Protein AF-A0A535NXP2-F1 (afdb_monomer_lite)

Sequence (128 aa):
MDIVGRRNWYFLLSLAIILPGIISMLFFGFRLGIDFAGGDQFNIAFKQPTSAAAVQKEMDTFNVEATVQQAGPNNVLITTKPLGTTQETAIRDDLNKKFGGTVASRASGSITNSRSVPSSHSYMMSSC

Radius of gyration: 23.96 Å; chains: 1; bounding box: 53×38×86 Å

Secondary structure (DSSP, 8-state):
--SSTTHHHHHHHHHHHHHHHHHHHHHH-----HHHH--EEEEEE-SS---HHHHHHHHHHTT--EEEEE-SSSEEEEEESPPPHHHHHHHHHHHHHHH--EEEEEEE--------------------

Foldseek 3Di:
DCPPVCVVVVVVVVCVVVVVVVVCCVVVDDPDPCLRQFFKKWKKFFPDQDDQVVLVVVVVVVVWPWDWDDPDRRIIIITTHHDDPVVVVVSVVVCCVPGVIDGPDMPHSDPDDPPDDDPDPDDDDDDD

pLDDT: mean 73.12, std 13.77, range [42.06, 95.94]

Structure (mmCIF, N/CA/C/O backbone):
data_AF-A0A535NXP2-F1
#
_entry.id   AF-A0A535NXP2-F1
#
loop_
_atom_site.group_PDB
_atom_site.id
_atom_site.type_symbol
_atom_site.label_atom_id
_atom_site.label_alt_id
_atom_site.label_comp_id
_atom_site.label_asym_id
_atom_site.label_entity_id
_atom_site.label_seq_id
_atom_site.pdbx_PDB_ins_code
_atom_site.Cartn_x
_atom_site.Cartn_y
_atom_site.Cartn_z
_atom_site.occupancy
_atom_site.B_iso_or_equiv
_atom_site.auth_seq_id
_atom_site.auth_comp_id
_atom_site.auth_asym_id
_atom_site.auth_atom_id
_atom_site.pdbx_PDB_model_num
ATOM 1 N N . MET A 1 1 ? 35.621 -18.206 -30.788 1.00 44.09 1 MET A N 1
ATOM 2 C CA . MET A 1 1 ? 34.307 -18.095 -30.117 1.00 44.09 1 MET A CA 1
ATOM 3 C C . MET A 1 1 ? 33.831 -16.658 -30.251 1.00 44.09 1 MET A C 1
ATOM 5 O O . MET A 1 1 ? 34.183 -15.823 -29.429 1.00 44.09 1 MET A O 1
ATOM 9 N N . ASP A 1 2 ? 33.087 -16.353 -31.315 1.00 61.94 2 ASP A N 1
ATOM 10 C CA . ASP A 1 2 ? 32.605 -14.996 -31.594 1.00 61.94 2 ASP A CA 1
ATOM 11 C C . ASP A 1 2 ? 31.367 -14.663 -30.762 1.00 61.94 2 ASP A C 1
ATOM 13 O O . ASP A 1 2 ? 30.223 -14.895 -31.156 1.00 61.94 2 ASP A O 1
ATOM 17 N N . ILE A 1 3 ? 31.607 -14.112 -29.576 1.00 62.78 3 ILE A N 1
ATOM 18 C CA . ILE A 1 3 ? 30.560 -13.553 -28.711 1.00 62.78 3 ILE A CA 1
ATOM 19 C C . ILE A 1 3 ? 30.052 -12.209 -29.262 1.00 62.78 3 ILE A C 1
ATOM 21 O O . ILE A 1 3 ? 28.888 -11.851 -29.087 1.00 62.78 3 ILE A O 1
ATOM 25 N N . VAL A 1 4 ? 30.903 -11.499 -30.009 1.00 66.06 4 VAL A N 1
ATOM 26 C CA . VAL A 1 4 ? 30.619 -10.160 -30.544 1.00 66.06 4 VAL A CA 1
ATOM 27 C C . VAL A 1 4 ? 29.651 -10.211 -31.735 1.00 66.06 4 VAL A C 1
ATOM 29 O O . VAL A 1 4 ? 28.790 -9.340 -31.856 1.00 66.06 4 VAL A O 1
ATOM 32 N N . GLY A 1 5 ? 29.715 -11.258 -32.568 1.00 71.12 5 GLY A N 1
ATOM 33 C CA . GLY A 1 5 ? 28.857 -11.414 -33.754 1.00 71.12 5 GLY A CA 1
ATOM 34 C C . GLY A 1 5 ? 27.389 -11.740 -33.448 1.00 71.12 5 GLY A C 1
ATOM 35 O O . GLY A 1 5 ? 26.512 -11.459 -34.261 1.00 71.12 5 GLY A O 1
ATOM 36 N N . ARG A 1 6 ? 27.091 -12.282 -32.258 1.00 73.19 6 ARG A N 1
ATOM 37 C CA . ARG A 1 6 ? 25.722 -12.630 -31.819 1.00 73.19 6 ARG A CA 1
ATOM 38 C C . ARG A 1 6 ? 25.143 -11.685 -30.769 1.00 73.19 6 ARG A C 1
ATOM 40 O O . ARG A 1 6 ? 24.076 -11.958 -30.230 1.00 73.19 6 ARG A O 1
ATOM 47 N N . ARG A 1 7 ? 25.784 -10.537 -30.532 1.00 76.31 7 ARG A N 1
ATOM 48 C CA . ARG A 1 7 ? 25.301 -9.461 -29.648 1.00 76.31 7 ARG A CA 1
ATOM 49 C C . ARG A 1 7 ? 23.801 -9.178 -29.812 1.00 76.31 7 ARG A C 1
ATOM 51 O O . ARG A 1 7 ? 23.079 -9.092 -28.823 1.00 76.31 7 ARG A O 1
ATOM 58 N N . ASN A 1 8 ? 23.330 -9.083 -31.053 1.00 81.06 8 ASN A N 1
ATOM 59 C CA . ASN A 1 8 ? 21.942 -8.726 -31.342 1.00 81.06 8 ASN A CA 1
ATOM 60 C C . ASN A 1 8 ? 20.948 -9.798 -30.876 1.00 81.06 8 ASN A C 1
ATOM 62 O O . ASN A 1 8 ? 19.846 -9.445 -30.482 1.00 81.06 8 ASN A O 1
ATOM 66 N N . TRP A 1 9 ? 21.337 -11.078 -30.843 1.00 85.75 9 TRP A N 1
ATOM 67 C CA . TRP A 1 9 ? 20.493 -12.158 -30.320 1.00 85.75 9 TRP A CA 1
ATOM 68 C C . TRP A 1 9 ? 20.277 -12.043 -28.810 1.00 85.75 9 TRP A C 1
ATOM 70 O O . TRP A 1 9 ? 19.162 -12.238 -28.334 1.00 85.75 9 TRP A O 1
ATOM 80 N N . TYR A 1 10 ? 21.311 -11.657 -28.058 1.00 87.50 10 TYR A N 1
ATOM 81 C CA . TYR A 1 10 ? 21.186 -11.409 -26.619 1.00 87.50 10 TYR A CA 1
ATOM 82 C C . TYR A 1 10 ? 20.324 -10.178 -26.320 1.00 87.50 10 TYR A C 1
ATOM 84 O O . TYR A 1 10 ? 19.542 -10.194 -25.368 1.00 87.50 10 TYR A O 1
ATOM 92 N N . PHE A 1 11 ? 20.403 -9.140 -27.160 1.00 87.12 11 PHE A N 1
ATOM 93 C CA . PHE A 1 11 ? 19.512 -7.982 -27.062 1.00 87.12 11 PHE A CA 1
ATOM 94 C C . PHE A 1 11 ? 18.063 -8.336 -27.403 1.00 87.12 11 PHE A C 1
ATOM 96 O O . PHE A 1 11 ? 17.165 -7.910 -26.686 1.00 87.12 11 PHE A O 1
ATOM 103 N N . LEU A 1 12 ? 17.829 -9.149 -28.437 1.00 91.25 12 LEU A N 1
ATOM 104 C CA . LEU A 1 12 ? 16.487 -9.588 -28.828 1.00 91.25 12 LEU A CA 1
ATOM 105 C C . LEU A 1 12 ? 15.838 -10.448 -27.738 1.00 91.25 12 LEU A C 1
ATOM 107 O O . LEU A 1 12 ? 14.686 -10.216 -27.387 1.00 91.25 12 LEU A O 1
ATOM 111 N N . LEU A 1 13 ? 16.595 -11.379 -27.147 1.00 91.69 13 LEU A N 1
ATOM 112 C CA . LEU A 1 13 ? 16.133 -12.185 -26.015 1.00 91.69 13 LEU A CA 1
ATOM 113 C C . LEU A 1 13 ? 15.821 -11.313 -24.792 1.00 91.69 13 LEU A C 1
ATOM 115 O O . LEU A 1 13 ? 14.769 -11.469 -24.178 1.00 91.69 13 LEU A O 1
ATOM 119 N N . SER A 1 14 ? 16.706 -10.368 -24.465 1.00 91.62 14 SER A N 1
ATOM 120 C CA . SER A 1 14 ? 16.480 -9.421 -23.365 1.00 91.62 14 SER A CA 1
ATOM 121 C C . SER A 1 14 ? 15.211 -8.599 -23.595 1.00 91.62 14 SER A C 1
ATOM 123 O O . SER A 1 14 ? 14.371 -8.486 -22.708 1.00 91.62 14 SER A O 1
ATOM 125 N N . LEU A 1 15 ? 15.028 -8.074 -24.808 1.00 94.25 15 LEU A N 1
ATOM 126 C CA . LEU A 1 15 ? 13.866 -7.272 -25.183 1.00 94.25 15 LEU A CA 1
ATOM 127 C C . LEU A 1 15 ? 12.568 -8.092 -25.135 1.00 94.25 15 LEU A C 1
ATOM 129 O O . LEU A 1 15 ? 11.554 -7.599 -24.647 1.00 94.25 15 LEU A O 1
ATOM 133 N N . ALA A 1 16 ? 12.615 -9.355 -25.566 1.00 94.88 16 ALA A N 1
ATOM 134 C CA . ALA A 1 16 ? 11.484 -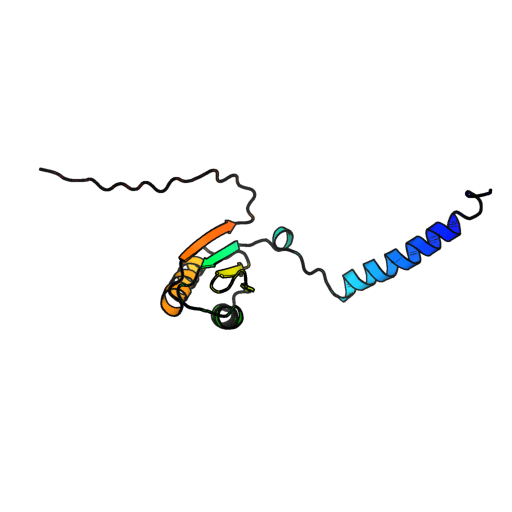10.276 -25.510 1.00 94.88 16 ALA A CA 1
ATOM 135 C C . ALA A 1 16 ? 11.026 -10.591 -24.076 1.00 94.88 16 ALA A C 1
ATOM 137 O O . ALA A 1 16 ? 9.871 -10.953 -23.891 1.00 94.88 16 ALA A O 1
ATOM 138 N N . ILE A 1 17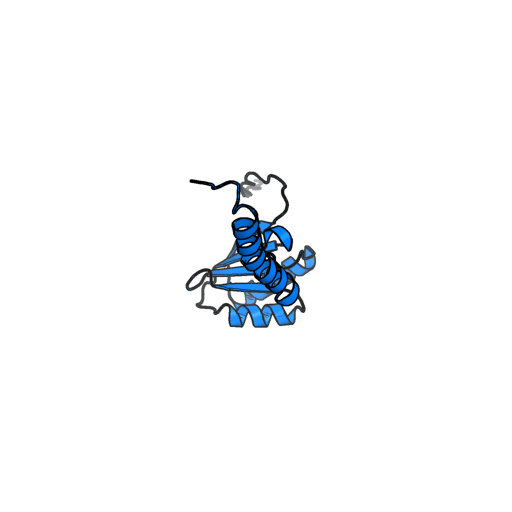 ? 11.891 -10.433 -23.069 1.00 95.12 17 ILE A N 1
ATOM 139 C CA . ILE A 1 17 ? 11.539 -10.594 -21.648 1.00 95.12 17 ILE A CA 1
ATOM 140 C C . ILE A 1 17 ? 11.105 -9.253 -21.036 1.00 95.12 17 ILE A C 1
ATOM 142 O O . ILE A 1 17 ? 10.118 -9.188 -20.305 1.00 95.12 17 ILE A O 1
ATOM 146 N N . ILE A 1 18 ? 11.814 -8.167 -21.354 1.00 95.38 18 ILE A N 1
ATOM 147 C CA . ILE A 1 18 ? 11.557 -6.834 -20.791 1.00 95.38 18 ILE A CA 1
ATOM 148 C C . ILE A 1 18 ? 10.205 -6.282 -21.255 1.00 95.38 18 ILE A C 1
ATOM 150 O O . ILE A 1 18 ? 9.436 -5.781 -20.436 1.00 95.38 18 ILE A O 1
ATOM 154 N N . LEU A 1 19 ? 9.890 -6.381 -22.550 1.00 95.94 19 LE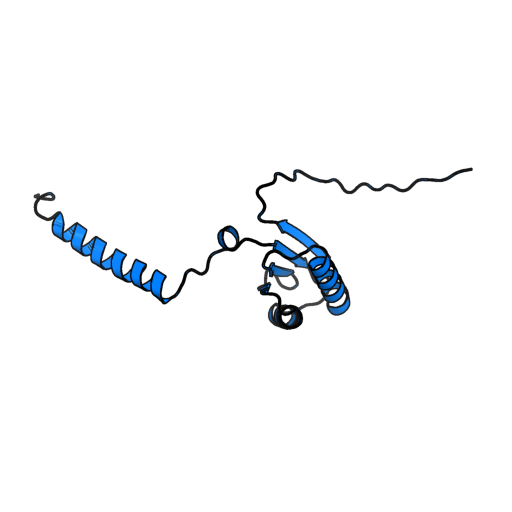U A N 1
ATOM 155 C CA . LEU A 1 19 ? 8.657 -5.824 -23.111 1.00 95.94 19 LEU A CA 1
ATOM 156 C C . LEU A 1 19 ? 7.379 -6.400 -22.490 1.00 95.94 19 LEU A C 1
ATOM 158 O O . LEU A 1 19 ? 6.564 -5.598 -22.039 1.00 95.94 19 LEU A O 1
ATOM 162 N N . PRO A 1 20 ? 7.168 -7.728 -22.408 1.00 94.19 20 PRO A N 1
ATOM 163 C CA . PRO A 1 20 ? 5.979 -8.256 -21.748 1.00 94.19 20 PRO A CA 1
ATOM 164 C C . PRO A 1 20 ? 5.941 -7.901 -20.258 1.00 94.19 20 PRO A C 1
ATOM 166 O O . PRO A 1 20 ? 4.857 -7.656 -19.739 1.00 94.19 20 PRO A O 1
ATOM 169 N N . GLY A 1 21 ? 7.094 -7.788 -19.587 1.00 91.38 21 GLY A N 1
ATOM 170 C CA . GLY A 1 21 ? 7.166 -7.295 -18.209 1.00 91.38 21 GLY A CA 1
ATOM 171 C C . GLY A 1 21 ? 6.640 -5.862 -18.065 1.00 91.38 21 GLY A C 1
ATOM 172 O O . GLY A 1 21 ? 5.773 -5.605 -17.231 1.00 91.38 21 GLY A O 1
ATOM 173 N N . ILE A 1 22 ? 7.096 -4.940 -18.919 1.00 92.81 22 ILE A N 1
ATOM 174 C CA . ILE A 1 22 ? 6.633 -3.541 -18.925 1.00 92.81 22 ILE A CA 1
ATOM 175 C C . ILE A 1 22 ? 5.151 -3.460 -19.300 1.00 92.81 22 ILE A C 1
ATOM 177 O O . ILE A 1 22 ? 4.385 -2.770 -18.630 1.00 92.81 22 ILE A O 1
ATOM 181 N N . ILE A 1 23 ? 4.732 -4.184 -20.341 1.00 93.31 23 ILE A N 1
ATOM 182 C CA . ILE A 1 23 ? 3.334 -4.251 -20.784 1.00 93.31 23 ILE A CA 1
ATOM 183 C C . ILE A 1 23 ? 2.451 -4.732 -19.629 1.00 93.31 23 ILE A C 1
ATOM 185 O O . ILE A 1 23 ? 1.472 -4.071 -19.291 1.00 93.31 23 ILE A O 1
ATOM 189 N N . SER A 1 24 ? 2.828 -5.823 -18.959 1.00 91.50 24 SER A N 1
ATOM 190 C CA . SER A 1 24 ? 2.108 -6.314 -17.784 1.00 91.50 24 SER A CA 1
ATOM 191 C C . SER A 1 24 ? 1.995 -5.238 -16.705 1.00 91.50 24 SER A C 1
ATOM 193 O O . SER A 1 24 ? 0.940 -5.097 -16.099 1.00 91.50 24 SER A O 1
ATOM 195 N N . MET A 1 25 ? 3.043 -4.451 -16.472 1.00 88.31 25 MET A N 1
ATOM 196 C CA . MET A 1 25 ? 3.025 -3.414 -15.443 1.00 88.31 25 MET A CA 1
ATOM 197 C C . MET A 1 25 ? 2.095 -2.242 -15.778 1.00 88.31 25 MET A C 1
ATOM 199 O O . MET A 1 25 ? 1.417 -1.723 -14.893 1.00 88.31 25 MET A O 1
ATOM 203 N N . LEU A 1 26 ? 2.023 -1.860 -17.057 1.00 87.94 26 LEU A N 1
ATOM 204 C CA . LEU A 1 26 ? 1.125 -0.806 -17.533 1.00 87.94 26 LEU A CA 1
ATOM 205 C C . LEU A 1 26 ? -0.348 -1.236 -17.489 1.00 87.94 26 LEU A C 1
ATOM 207 O O . LEU A 1 26 ? -1.196 -0.431 -17.116 1.00 87.94 26 LEU A O 1
ATOM 211 N N . PHE A 1 27 ? -0.658 -2.489 -17.841 1.00 88.44 27 PHE A N 1
ATOM 212 C CA . PHE A 1 27 ? -2.044 -2.972 -17.913 1.00 88.44 27 PHE A CA 1
ATOM 213 C C . PHE A 1 27 ? -2.597 -3.500 -16.583 1.00 88.44 27 PHE A C 1
ATOM 215 O O . PHE A 1 27 ? -3.777 -3.310 -16.306 1.00 88.44 27 PHE A O 1
ATOM 222 N N . PHE A 1 28 ? -1.780 -4.154 -15.752 1.00 82.81 28 PHE A N 1
ATOM 223 C CA . PHE A 1 28 ? -2.233 -4.714 -14.469 1.00 82.81 28 PHE A CA 1
ATOM 224 C C . PHE A 1 28 ? -2.099 -3.728 -13.301 1.00 82.81 28 PHE A C 1
ATOM 226 O O . PHE A 1 28 ? -2.636 -3.977 -12.220 1.00 82.81 28 PHE A O 1
ATOM 233 N N . GLY A 1 29 ? -1.434 -2.593 -13.530 1.00 73.56 29 GLY A N 1
ATOM 234 C CA . GLY A 1 29 ? -1.214 -1.558 -12.533 1.00 73.56 29 GLY A CA 1
ATOM 235 C C . GLY A 1 29 ? -0.154 -1.941 -11.499 1.00 73.56 29 GLY A C 1
ATOM 236 O O . GLY A 1 29 ? 0.084 -3.107 -11.178 1.00 73.56 29 GLY A O 1
ATOM 237 N N . PH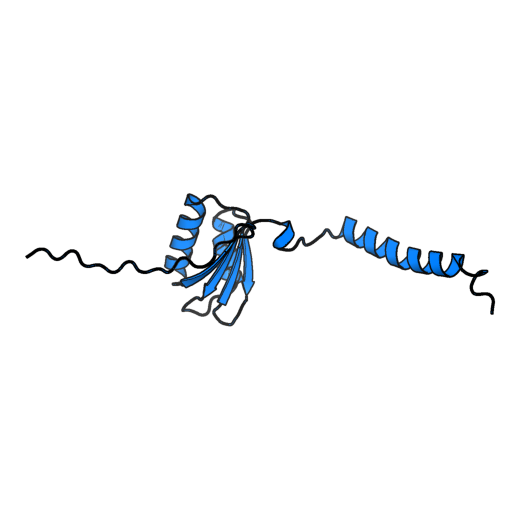E A 1 30 ? 0.494 -0.923 -10.943 1.00 67.31 30 PHE A N 1
ATOM 238 C CA . PHE A 1 30 ? 1.398 -1.097 -9.816 1.00 67.31 30 PHE A CA 1
ATOM 239 C C . PHE A 1 30 ? 0.568 -1.190 -8.536 1.00 67.31 30 PHE A C 1
ATOM 241 O O . PHE A 1 30 ? -0.134 -0.242 -8.182 1.00 67.31 30 PHE A O 1
ATOM 248 N N . ARG A 1 31 ? 0.690 -2.291 -7.787 1.00 68.88 31 ARG A N 1
ATOM 249 C CA . ARG A 1 31 ? 0.297 -2.305 -6.369 1.00 68.88 31 ARG A CA 1
ATOM 250 C C . ARG A 1 31 ? 1.362 -1.554 -5.584 1.00 68.88 31 ARG A C 1
ATOM 252 O O . ARG A 1 31 ? 2.241 -2.164 -4.985 1.00 68.88 31 ARG A O 1
ATOM 259 N N . LEU A 1 32 ? 1.333 -0.228 -5.713 1.00 66.38 32 LEU A N 1
ATOM 260 C CA . LEU A 1 32 ? 2.244 0.680 -5.033 1.00 66.38 32 LEU A CA 1
ATOM 261 C C . LEU A 1 32 ? 2.208 0.349 -3.544 1.00 66.38 32 LEU A C 1
ATOM 263 O O . LEU A 1 32 ? 1.160 0.425 -2.902 1.00 66.38 32 LEU A O 1
ATOM 267 N N . GLY A 1 33 ? 3.353 -0.095 -3.030 1.00 63.94 33 GLY A N 1
ATOM 268 C CA . GLY A 1 33 ? 3.513 -0.346 -1.610 1.00 63.94 33 GLY A CA 1
ATOM 269 C C . GLY A 1 33 ? 3.265 0.927 -0.805 1.00 63.94 33 GLY A C 1
ATOM 270 O O . GLY A 1 33 ? 3.257 2.042 -1.328 1.00 63.94 33 GLY A O 1
ATOM 271 N N . ILE A 1 34 ? 3.101 0.736 0.494 1.00 60.59 34 ILE A N 1
ATOM 272 C CA . ILE A 1 34 ? 2.933 1.772 1.523 1.00 60.59 34 ILE A CA 1
ATOM 273 C C . ILE A 1 34 ? 3.930 2.936 1.367 1.00 60.59 34 ILE A C 1
ATOM 275 O O . ILE A 1 34 ? 3.544 4.092 1.528 1.00 60.59 34 ILE A O 1
ATOM 279 N N . ASP A 1 35 ? 5.164 2.639 0.948 1.00 64.12 35 ASP A N 1
ATOM 280 C CA . ASP A 1 35 ? 6.239 3.620 0.733 1.00 64.12 35 ASP A CA 1
ATOM 281 C C . ASP A 1 35 ? 5.987 4.594 -0.435 1.00 64.12 35 ASP A C 1
ATOM 283 O O . ASP A 1 35 ? 6.577 5.671 -0.477 1.00 64.12 35 ASP A O 1
ATOM 287 N N . PHE A 1 36 ? 5.102 4.246 -1.375 1.00 64.44 36 PHE A N 1
ATOM 288 C CA . PHE A 1 36 ? 4.725 5.093 -2.516 1.00 64.44 36 PHE A CA 1
ATOM 289 C C . PHE A 1 36 ? 3.297 5.631 -2.418 1.00 64.44 36 PHE A C 1
ATOM 291 O O . PHE A 1 36 ? 3.007 6.690 -2.969 1.00 64.44 36 PHE A O 1
ATOM 298 N N . ALA A 1 37 ? 2.401 4.906 -1.742 1.00 68.75 37 ALA A N 1
ATOM 299 C CA . ALA A 1 37 ? 1.023 5.342 -1.544 1.00 68.75 37 ALA A CA 1
ATOM 300 C C . ALA A 1 37 ? 0.936 6.549 -0.595 1.00 68.75 37 ALA A C 1
ATOM 302 O O . ALA A 1 37 ? 0.096 7.422 -0.809 1.00 68.75 37 ALA A O 1
ATOM 303 N N . GLY A 1 38 ? 1.823 6.619 0.408 1.00 65.94 38 GLY A N 1
ATOM 304 C CA . GLY A 1 38 ? 1.774 7.632 1.459 1.00 65.94 38 GLY A CA 1
ATOM 305 C C . GLY A 1 38 ? 0.539 7.460 2.351 1.00 65.94 38 GLY A C 1
ATOM 306 O O . GLY A 1 38 ? -0.569 7.201 1.887 1.00 65.94 38 GLY A O 1
ATOM 307 N N . GLY A 1 39 ? 0.711 7.580 3.663 1.00 73.19 39 GLY A N 1
ATOM 308 C CA . GLY A 1 39 ? -0.393 7.380 4.594 1.00 73.19 39 GLY A CA 1
ATOM 309 C C . GLY A 1 39 ? 0.049 6.857 5.943 1.00 73.19 39 GLY A C 1
ATOM 310 O O . GLY A 1 39 ? 1.234 6.880 6.293 1.00 73.19 39 GLY A O 1
ATOM 311 N N . ASP A 1 40 ? -0.942 6.385 6.684 1.00 78.19 40 ASP A N 1
ATOM 312 C CA . ASP A 1 40 ? -0.792 5.997 8.072 1.00 78.19 40 ASP A CA 1
ATOM 313 C C . ASP A 1 40 ? -1.007 4.503 8.216 1.00 78.19 40 ASP A C 1
ATOM 315 O O . ASP A 1 40 ? -1.992 3.943 7.732 1.00 78.19 40 ASP A O 1
ATOM 319 N N . GLN A 1 41 ? -0.074 3.851 8.901 1.00 79.00 41 GLN A N 1
ATOM 320 C CA . GLN A 1 41 ? -0.189 2.445 9.225 1.00 79.00 41 GLN A CA 1
ATOM 321 C C . GLN A 1 41 ? -0.355 2.266 10.728 1.00 79.00 41 GLN A C 1
ATOM 323 O O . GLN A 1 41 ? 0.472 2.714 11.526 1.00 79.00 41 GLN A O 1
ATOM 328 N N . PHE A 1 42 ? -1.409 1.556 11.108 1.00 80.00 42 PHE A N 1
ATOM 329 C CA . PHE A 1 42 ? -1.737 1.232 12.486 1.00 80.00 42 PHE A CA 1
ATOM 330 C C . PHE A 1 42 ? -1.691 -0.274 12.673 1.00 80.00 42 PHE A C 1
ATOM 332 O O . PHE A 1 42 ? -2.393 -1.015 11.988 1.00 80.00 42 PHE A O 1
ATOM 339 N N . ASN A 1 43 ? -0.897 -0.733 13.633 1.00 82.44 43 ASN A N 1
ATOM 340 C CA . ASN A 1 43 ? -0.996 -2.108 14.100 1.00 82.44 43 ASN A CA 1
ATOM 341 C C . ASN A 1 43 ? -1.942 -2.146 15.303 1.00 82.44 43 ASN A C 1
ATOM 343 O O . ASN A 1 43 ? -1.674 -1.484 16.306 1.00 82.44 43 ASN A O 1
ATOM 347 N N . ILE A 1 44 ? -3.044 -2.884 15.209 1.00 80.12 44 ILE A N 1
ATOM 348 C CA . ILE A 1 44 ? -4.038 -2.997 16.278 1.00 80.12 44 ILE A CA 1
ATOM 349 C C . ILE A 1 44 ? -4.083 -4.443 16.754 1.00 80.12 44 ILE A C 1
ATOM 351 O O . ILE A 1 44 ? -4.371 -5.361 15.986 1.00 80.12 44 ILE A O 1
ATOM 355 N N . ALA A 1 45 ? -3.802 -4.625 18.042 1.00 80.50 45 ALA A N 1
ATOM 356 C CA . ALA A 1 45 ? -4.002 -5.890 18.730 1.00 80.50 45 ALA A CA 1
ATOM 357 C C . ALA A 1 45 ? -5.388 -5.870 19.379 1.00 80.50 45 ALA A C 1
ATOM 359 O O . ALA A 1 45 ? -5.670 -5.021 20.230 1.00 80.50 45 ALA A O 1
ATOM 360 N N . PHE A 1 46 ? -6.261 -6.782 18.967 1.00 78.25 46 PHE A N 1
ATOM 361 C CA . PHE A 1 46 ? -7.600 -6.932 19.523 1.00 78.25 46 PHE A CA 1
ATOM 362 C C . PHE A 1 46 ? -7.600 -7.952 20.664 1.00 78.25 46 PHE A C 1
ATOM 364 O O . PHE A 1 46 ? -6.845 -8.923 20.660 1.00 78.25 46 PHE A O 1
ATOM 371 N N . LYS A 1 47 ? -8.462 -7.743 21.666 1.00 69.69 47 LYS A N 1
ATOM 372 C CA . LYS A 1 47 ? -8.642 -8.714 22.761 1.00 69.69 47 LYS A CA 1
ATOM 373 C C . LYS A 1 47 ? -9.467 -9.931 22.347 1.00 69.69 47 LYS A C 1
ATOM 375 O O . LYS A 1 47 ? -9.355 -10.978 22.976 1.00 69.69 47 LYS A O 1
ATOM 380 N N . GLN A 1 48 ? -10.301 -9.785 21.322 1.00 68.56 48 GLN A N 1
ATOM 381 C CA . GLN A 1 48 ? -11.113 -10.862 20.768 1.00 68.56 48 GLN A CA 1
ATOM 382 C C . GLN A 1 48 ? -10.576 -11.283 19.395 1.00 68.56 48 GLN A C 1
ATOM 384 O O . GLN A 1 48 ? -10.006 -10.441 18.698 1.00 68.56 48 GLN A O 1
ATOM 389 N N . PRO A 1 49 ? -10.762 -12.553 18.990 1.00 65.62 49 PRO A N 1
ATOM 390 C CA . PRO A 1 49 ? -10.412 -13.003 17.651 1.00 65.62 49 PRO A CA 1
ATOM 391 C C . PRO A 1 49 ? -11.301 -12.292 16.628 1.00 65.62 49 PRO A C 1
ATOM 393 O O . PRO A 1 49 ? -12.475 -12.618 16.457 1.00 65.62 49 PRO A O 1
ATOM 396 N N . THR A 1 50 ? -10.742 -11.288 15.964 1.00 68.81 50 THR A N 1
ATOM 397 C CA . THR A 1 50 ? -11.408 -10.509 14.922 1.00 68.81 50 THR A CA 1
ATOM 398 C C . THR A 1 50 ? -10.750 -10.785 13.579 1.00 68.81 50 THR A C 1
ATOM 400 O O . THR A 1 50 ? -9.526 -10.864 13.454 1.00 68.81 50 THR A O 1
ATOM 403 N N . SER A 1 51 ? -11.578 -10.967 12.550 1.00 78.69 51 SER A N 1
ATOM 404 C CA . SER A 1 51 ? -11.083 -11.143 11.190 1.00 78.69 51 SER A CA 1
ATOM 405 C C . SER A 1 51 ? -10.795 -9.786 10.555 1.00 78.69 51 SER A C 1
ATOM 407 O O . SER A 1 51 ? -11.575 -8.840 10.704 1.00 78.69 51 SER A O 1
ATOM 409 N N . ALA A 1 52 ? -9.715 -9.708 9.774 1.00 81.06 52 ALA A N 1
ATOM 410 C CA . ALA A 1 52 ? -9.422 -8.553 8.928 1.00 81.06 52 ALA A CA 1
ATOM 411 C C . ALA A 1 52 ? -10.633 -8.125 8.077 1.00 81.06 52 ALA A C 1
ATOM 413 O O . ALA A 1 52 ? -10.869 -6.936 7.906 1.00 81.06 52 ALA A O 1
ATOM 414 N N . ALA A 1 53 ? -11.453 -9.073 7.611 1.00 82.75 53 ALA A N 1
ATOM 415 C CA . ALA A 1 53 ? -12.652 -8.785 6.822 1.00 82.75 53 ALA A CA 1
ATOM 416 C C . ALA A 1 53 ? -13.736 -8.020 7.604 1.00 82.75 53 ALA A C 1
ATOM 418 O O . ALA A 1 53 ? -14.385 -7.136 7.048 1.00 82.75 53 ALA A O 1
ATOM 419 N N . ALA A 1 54 ? -13.938 -8.334 8.889 1.00 81.62 54 ALA A N 1
ATOM 420 C CA . ALA A 1 54 ? -14.900 -7.616 9.725 1.00 81.62 54 ALA A CA 1
ATOM 421 C C . ALA A 1 54 ? -14.444 -6.173 9.985 1.00 81.62 54 ALA A C 1
ATOM 423 O O . ALA A 1 54 ? -15.248 -5.247 9.917 1.00 81.62 54 ALA A O 1
ATOM 424 N N . VAL A 1 55 ? -13.143 -5.990 10.223 1.00 81.31 55 VAL A N 1
ATOM 425 C CA . VAL A 1 55 ? -12.533 -4.669 10.425 1.00 81.31 55 VAL A CA 1
ATOM 426 C C . VAL A 1 55 ? -12.548 -3.856 9.127 1.00 81.31 55 VAL A C 1
ATOM 428 O O . VAL A 1 55 ? -12.881 -2.677 9.162 1.00 81.31 55 VAL A O 1
ATOM 431 N N . GLN A 1 56 ? -12.270 -4.481 7.978 1.00 82.94 56 GLN A N 1
ATOM 432 C CA . GLN A 1 56 ? -12.363 -3.839 6.662 1.00 82.94 56 GLN A CA 1
ATOM 433 C C . GLN A 1 56 ? -13.772 -3.301 6.407 1.00 82.94 56 GLN A C 1
ATOM 435 O O . GLN A 1 56 ? -13.926 -2.135 6.072 1.00 82.94 56 GLN A O 1
ATOM 440 N N . LYS A 1 57 ? -14.801 -4.119 6.652 1.00 83.50 57 LYS A N 1
ATOM 441 C CA . LYS A 1 57 ? -16.201 -3.721 6.459 1.00 83.50 57 LYS A CA 1
ATOM 442 C C . LYS A 1 57 ? -16.601 -2.522 7.326 1.00 83.50 57 LYS A C 1
ATOM 444 O O . LYS A 1 57 ? -17.404 -1.691 6.908 1.00 83.50 57 LYS A O 1
ATOM 449 N N . GLU A 1 58 ? -16.053 -2.436 8.535 1.00 81.00 58 GLU A N 1
ATOM 450 C CA . GLU A 1 58 ? -16.268 -1.279 9.400 1.00 81.00 58 GLU A CA 1
ATOM 451 C C . GLU A 1 58 ? -15.576 -0.034 8.836 1.00 81.00 58 GLU A C 1
ATOM 453 O O . GLU A 1 58 ? -16.210 1.009 8.709 1.00 81.00 58 GLU A O 1
ATOM 458 N N . MET A 1 59 ? -14.312 -0.151 8.412 1.00 79.19 59 MET A N 1
ATOM 459 C CA . MET A 1 59 ? -13.579 0.955 7.783 1.00 79.19 59 MET A CA 1
ATOM 460 C C . MET A 1 59 ? -14.259 1.459 6.501 1.00 79.19 59 MET A C 1
ATOM 462 O O . MET A 1 59 ? -14.309 2.669 6.279 1.00 79.19 59 MET A O 1
ATOM 466 N N . ASP A 1 60 ? -14.852 0.565 5.705 1.00 81.81 60 ASP A N 1
ATOM 467 C CA . ASP A 1 60 ? -15.591 0.924 4.488 1.00 81.81 60 ASP A CA 1
ATOM 468 C C . ASP A 1 60 ? -16.808 1.824 4.796 1.00 81.81 60 ASP A C 1
ATOM 470 O O . ASP A 1 60 ? -17.197 2.653 3.972 1.00 81.81 60 ASP A O 1
ATOM 474 N N . THR A 1 61 ? -17.380 1.733 6.005 1.00 81.00 61 THR A N 1
ATOM 475 C CA . THR A 1 61 ? -18.509 2.580 6.446 1.00 81.00 61 THR A CA 1
ATOM 476 C C . THR A 1 61 ? -18.093 4.043 6.630 1.00 81.00 61 THR A C 1
ATOM 478 O O . THR A 1 61 ? -18.909 4.948 6.464 1.00 81.00 61 THR A O 1
ATOM 481 N N . PHE A 1 62 ? -16.812 4.298 6.907 1.00 75.44 62 PHE A N 1
ATOM 482 C CA . PHE A 1 62 ? -16.266 5.650 7.035 1.00 75.44 62 PHE A CA 1
ATOM 483 C C . PHE A 1 62 ? -15.938 6.296 5.678 1.00 75.44 62 PHE A C 1
ATOM 485 O O . PHE A 1 62 ? -15.490 7.441 5.649 1.00 75.44 62 PHE A O 1
ATOM 492 N N . ASN A 1 63 ? -16.171 5.598 4.554 1.00 74.31 63 ASN A N 1
ATOM 493 C CA . ASN A 1 63 ? -15.805 6.033 3.199 1.00 74.31 63 ASN A CA 1
ATOM 494 C C . ASN A 1 63 ? -14.315 6.416 3.081 1.00 74.31 63 ASN A C 1
ATOM 496 O O . ASN A 1 63 ? -13.929 7.299 2.310 1.00 74.31 63 ASN A O 1
ATOM 500 N N . VAL A 1 64 ? -13.479 5.758 3.886 1.00 74.12 64 VAL A N 1
ATOM 501 C CA . VAL A 1 64 ? -12.028 5.910 3.884 1.00 74.12 64 VAL A CA 1
ATOM 502 C C . VAL A 1 64 ? -11.434 4.727 3.139 1.00 74.12 64 VAL A C 1
ATOM 504 O O . VAL A 1 64 ? -11.756 3.577 3.425 1.00 74.12 64 VAL A O 1
ATOM 507 N N . GLU A 1 65 ? -10.514 4.996 2.215 1.00 74.00 65 GLU A N 1
ATOM 508 C CA . GLU A 1 65 ? -9.695 3.941 1.625 1.00 74.00 65 GLU A CA 1
ATOM 509 C C . GLU A 1 65 ? -8.719 3.398 2.678 1.00 74.00 65 GLU A C 1
ATOM 511 O O . GLU A 1 65 ? -7.634 3.947 2.907 1.00 74.00 65 GLU A O 1
ATOM 516 N N . ALA A 1 66 ? -9.145 2.324 3.340 1.00 78.81 66 ALA A N 1
ATOM 517 C CA . ALA A 1 66 ? -8.356 1.540 4.271 1.00 78.81 66 ALA A CA 1
ATOM 518 C C . ALA A 1 66 ? -8.065 0.164 3.665 1.00 78.81 66 ALA A C 1
ATOM 520 O O . ALA A 1 66 ? -8.923 -0.444 3.035 1.00 78.81 66 ALA A O 1
ATOM 521 N N . THR A 1 67 ? -6.855 -0.342 3.858 1.00 82.38 67 THR A N 1
ATOM 522 C CA . THR A 1 67 ? -6.472 -1.718 3.550 1.00 82.38 67 THR A CA 1
ATOM 523 C C . THR A 1 67 ? -6.159 -2.422 4.855 1.00 82.38 67 THR A C 1
ATOM 525 O O . THR A 1 67 ? -5.221 -2.049 5.561 1.00 82.38 67 THR A O 1
ATOM 528 N N . VAL A 1 68 ? -6.943 -3.446 5.168 1.00 85.25 68 VAL A N 1
ATOM 529 C CA . VAL A 1 68 ? -6.799 -4.236 6.385 1.00 85.25 68 VAL A CA 1
ATOM 530 C C . VAL A 1 68 ? -6.127 -5.572 6.064 1.00 85.25 68 VAL A C 1
ATOM 532 O O . VAL A 1 68 ? -6.609 -6.347 5.241 1.00 85.25 68 VAL A O 1
ATOM 535 N N . GLN A 1 69 ? -5.007 -5.860 6.725 1.00 84.44 69 GLN A N 1
ATOM 536 C CA . GLN A 1 69 ? -4.226 -7.087 6.560 1.00 84.44 69 GLN A CA 1
ATOM 537 C C . GLN A 1 69 ? -4.112 -7.825 7.894 1.00 84.44 69 GLN A C 1
ATOM 539 O O . GLN A 1 69 ? -3.849 -7.223 8.934 1.00 84.44 69 GLN A O 1
ATOM 544 N N . GLN A 1 70 ? -4.286 -9.145 7.885 1.00 84.62 70 GLN A N 1
ATOM 545 C CA . GLN A 1 70 ? -4.114 -9.952 9.092 1.00 84.62 70 GLN A CA 1
ATOM 546 C C . GLN A 1 70 ? -2.614 -10.080 9.412 1.00 84.62 70 GLN A C 1
ATOM 548 O O . GLN A 1 70 ? -1.866 -10.659 8.628 1.00 84.62 70 GLN A O 1
ATOM 553 N N . ALA A 1 71 ? -2.176 -9.563 10.562 1.00 79.56 71 ALA A N 1
ATOM 554 C CA . ALA A 1 71 ? -0.783 -9.636 11.022 1.00 79.56 71 ALA A CA 1
ATOM 555 C C . ALA A 1 71 ? -0.544 -10.772 12.041 1.00 79.56 71 ALA A C 1
ATOM 557 O O . ALA A 1 71 ? 0.596 -11.105 12.355 1.00 79.56 71 ALA A O 1
ATOM 558 N N . GLY A 1 72 ? -1.611 -11.377 12.572 1.00 79.19 72 GLY A N 1
ATOM 559 C CA . GLY A 1 72 ? -1.559 -12.517 13.489 1.00 79.19 72 GLY A CA 1
ATOM 560 C C . GLY A 1 72 ? -2.957 -12.983 13.912 1.00 79.19 72 GLY A C 1
ATOM 561 O O . GLY A 1 72 ? -3.945 -12.466 13.395 1.00 79.19 72 GLY A O 1
ATOM 562 N N . PRO A 1 73 ? -3.082 -13.923 14.867 1.00 74.19 73 PRO A N 1
ATOM 563 C CA . PRO A 1 73 ? -4.383 -14.460 15.287 1.00 74.19 73 PRO A CA 1
ATOM 564 C C . PRO A 1 73 ? -5.359 -13.384 15.786 1.00 74.19 73 PRO A C 1
ATOM 566 O O . PRO A 1 73 ? -6.532 -13.421 15.440 1.00 74.19 73 PRO A O 1
ATOM 569 N N . ASN A 1 74 ? -4.843 -12.393 16.521 1.00 78.75 74 ASN A N 1
ATOM 570 C CA . ASN A 1 74 ? -5.610 -11.265 17.064 1.00 78.75 74 ASN A CA 1
ATOM 571 C C . ASN A 1 74 ? -5.005 -9.901 16.677 1.00 78.75 74 ASN A C 1
ATOM 573 O O . ASN A 1 74 ? -5.327 -8.883 17.284 1.00 78.75 74 ASN A O 1
ATOM 577 N N . ASN A 1 75 ? -4.083 -9.883 15.711 1.00 80.81 75 ASN A N 1
ATOM 578 C CA . ASN A 1 75 ? -3.373 -8.675 15.299 1.00 80.81 75 ASN A CA 1
ATOM 579 C C . ASN A 1 75 ? -3.739 -8.343 13.863 1.00 80.81 75 ASN A C 1
ATOM 581 O O . ASN A 1 75 ? -3.682 -9.205 12.981 1.00 80.81 75 ASN A O 1
ATOM 585 N N . VAL A 1 76 ? -4.066 -7.082 13.631 1.00 83.31 76 VAL A N 1
ATOM 586 C CA . VAL A 1 76 ? -4.482 -6.588 12.329 1.00 83.31 76 VAL A CA 1
ATOM 587 C C . VAL A 1 76 ? -3.717 -5.313 12.019 1.00 83.31 76 VAL A C 1
ATOM 589 O O . VAL A 1 76 ? -3.606 -4.408 12.845 1.00 83.31 76 VAL A O 1
ATOM 592 N N . LEU A 1 77 ? -3.199 -5.254 10.802 1.00 84.81 77 LEU A N 1
ATOM 593 C CA . LEU A 1 77 ? -2.547 -4.092 10.244 1.00 84.81 77 LEU A CA 1
ATOM 594 C C . LEU A 1 77 ? -3.560 -3.315 9.410 1.00 84.81 77 LEU A C 1
ATOM 596 O O . LEU A 1 77 ? -4.119 -3.853 8.458 1.00 84.81 77 LEU A O 1
ATOM 600 N N . ILE A 1 78 ? -3.796 -2.060 9.767 1.00 84.50 78 ILE A N 1
ATOM 601 C CA . ILE A 1 78 ? -4.675 -1.157 9.030 1.00 84.50 78 ILE A CA 1
ATOM 602 C C . ILE A 1 78 ? -3.801 -0.097 8.379 1.00 84.50 78 ILE A C 1
ATOM 604 O O . ILE A 1 78 ? -3.110 0.652 9.066 1.00 84.50 78 ILE A O 1
ATOM 608 N N . THR A 1 79 ? -3.843 -0.029 7.058 1.00 82.44 79 THR A N 1
ATOM 609 C CA . THR A 1 79 ? -3.187 1.012 6.270 1.00 82.44 79 THR A CA 1
ATOM 610 C C . THR A 1 79 ? -4.258 1.933 5.716 1.00 82.44 79 THR A C 1
ATOM 612 O O . THR A 1 79 ? -5.127 1.474 4.984 1.00 82.44 79 THR A O 1
ATOM 615 N N . THR A 1 80 ? -4.202 3.222 6.023 1.00 80.56 80 THR A N 1
ATOM 616 C CA . THR A 1 80 ? -5.122 4.221 5.466 1.00 80.56 80 THR A CA 1
ATOM 617 C C . THR A 1 80 ? -4.358 5.250 4.649 1.00 80.56 80 THR A C 1
ATOM 619 O O . THR A 1 80 ? -3.182 5.519 4.905 1.00 80.56 80 THR A O 1
ATOM 622 N N . LYS A 1 81 ? -5.050 5.901 3.709 1.00 79.19 81 LYS A N 1
ATOM 623 C CA . LYS A 1 81 ? -4.586 7.189 3.166 1.00 79.19 81 LYS A CA 1
ATOM 624 C C . LYS A 1 81 ? -4.396 8.221 4.298 1.00 79.19 81 LYS A C 1
ATOM 626 O O . LYS A 1 81 ? -4.924 8.010 5.393 1.00 79.19 81 LYS A O 1
ATOM 631 N N . PRO A 1 82 ? -3.651 9.321 4.072 1.00 70.06 82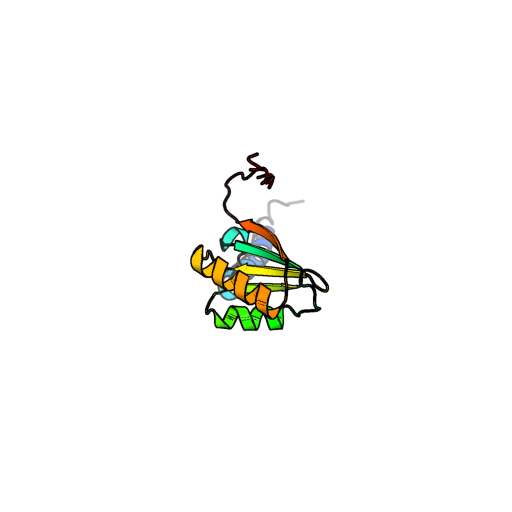 PRO A N 1
ATOM 632 C CA . PRO A 1 82 ? -3.444 10.350 5.087 1.00 70.06 82 PRO A CA 1
ATOM 633 C C . PRO A 1 82 ? -4.791 10.885 5.580 1.00 70.06 82 PRO A C 1
ATOM 635 O O . PRO A 1 82 ? -5.564 11.452 4.806 1.00 70.06 82 PRO A O 1
ATOM 638 N N . LEU A 1 83 ? -5.080 10.678 6.862 1.00 70.62 83 LEU A N 1
ATOM 639 C CA . LEU A 1 83 ? -6.312 11.133 7.497 1.00 70.62 83 LEU A CA 1
ATOM 640 C C . LEU A 1 83 ? -6.045 12.406 8.299 1.00 70.62 83 LEU A C 1
ATOM 642 O O . LEU A 1 83 ? -4.980 12.588 8.885 1.00 70.62 83 LEU A O 1
ATOM 646 N N . GLY A 1 84 ? -7.039 13.292 8.358 1.00 71.06 84 GLY A N 1
ATOM 647 C CA . GLY A 1 84 ? -7.018 14.402 9.309 1.00 71.06 84 GLY A CA 1
ATOM 648 C C . GLY A 1 84 ? -7.121 13.887 10.750 1.00 71.06 84 GLY A C 1
ATOM 649 O O . GLY A 1 84 ? -7.805 12.896 11.013 1.00 71.06 84 GLY A O 1
ATOM 650 N N . THR A 1 85 ? -6.508 14.598 11.697 1.00 71.25 85 THR A N 1
ATOM 651 C CA . THR A 1 85 ? -6.451 14.225 13.127 1.00 71.25 85 THR A CA 1
ATOM 652 C C . THR A 1 85 ? -7.829 13.966 13.756 1.00 71.25 85 THR A C 1
ATOM 654 O O . THR A 1 85 ? -7.979 13.093 14.614 1.00 71.25 85 THR A O 1
ATOM 657 N N . THR A 1 86 ? -8.867 14.677 13.303 1.00 75.81 86 THR A N 1
ATOM 658 C CA . THR A 1 86 ? -10.255 14.498 13.757 1.00 75.81 86 THR A CA 1
ATOM 659 C C . THR A 1 86 ? -10.857 13.166 13.303 1.00 75.81 86 THR A C 1
ATOM 661 O O . THR A 1 86 ? -11.507 12.491 14.098 1.00 75.81 86 THR A O 1
ATOM 664 N N . GLN A 1 87 ? -10.624 12.759 12.049 1.00 76.12 87 GLN A N 1
ATOM 665 C CA . GLN A 1 87 ? -11.129 11.484 11.520 1.00 76.12 87 GLN A CA 1
ATOM 666 C C . GLN A 1 87 ? -10.405 10.295 12.149 1.00 76.12 87 GLN A C 1
ATOM 668 O O . GLN A 1 87 ? -11.043 9.317 12.524 1.00 76.12 87 GLN A O 1
ATOM 673 N N . GLU A 1 88 ? -9.090 10.403 12.335 1.00 74.31 88 GLU A N 1
ATOM 674 C CA . GLU A 1 88 ? -8.296 9.373 13.009 1.00 74.31 88 GLU A CA 1
ATOM 675 C C . GLU A 1 88 ? -8.808 9.092 14.428 1.00 74.31 88 GLU A C 1
ATOM 677 O O . GLU A 1 88 ? -8.931 7.934 14.826 1.00 74.31 88 GLU A O 1
ATOM 682 N N . THR A 1 89 ? -9.130 10.143 15.186 1.00 78.81 89 THR A N 1
ATOM 683 C CA . THR A 1 89 ? -9.646 9.999 16.555 1.00 78.81 89 THR A CA 1
ATOM 684 C C . THR A 1 89 ? -11.014 9.313 16.558 1.00 78.81 89 THR A C 1
ATOM 686 O O . THR A 1 89 ? -11.218 8.368 17.315 1.00 78.81 89 THR A O 1
ATOM 689 N N . ALA A 1 90 ? -11.917 9.704 15.651 1.00 82.12 90 ALA A N 1
ATOM 690 C CA . ALA A 1 90 ? -13.231 9.073 15.522 1.00 82.12 90 ALA A CA 1
ATOM 691 C C . ALA A 1 90 ? -13.137 7.579 15.157 1.00 82.12 90 ALA A C 1
ATOM 693 O O . ALA A 1 90 ? -13.823 6.751 15.756 1.00 82.12 90 ALA A O 1
ATOM 694 N N . ILE A 1 91 ? -12.248 7.229 14.221 1.00 80.31 91 ILE A N 1
ATOM 695 C CA . ILE A 1 91 ? -12.011 5.845 13.785 1.00 80.31 91 ILE A CA 1
ATOM 696 C C . ILE A 1 91 ? -11.439 5.003 14.930 1.00 80.31 91 ILE A C 1
ATOM 698 O O . ILE A 1 91 ? -11.881 3.877 15.160 1.00 80.31 91 ILE A O 1
ATOM 702 N N . ARG A 1 92 ? -10.477 5.548 15.683 1.00 77.88 92 ARG A N 1
ATOM 703 C CA . ARG A 1 92 ? -9.902 4.875 16.857 1.00 77.88 92 ARG A CA 1
ATOM 704 C C . ARG A 1 92 ? -10.939 4.618 17.938 1.00 77.88 92 ARG A C 1
ATOM 706 O O . ARG A 1 92 ? -10.966 3.522 18.492 1.00 77.88 92 ARG A O 1
ATOM 713 N N . ASP A 1 93 ? -11.779 5.602 18.231 1.00 82.00 93 ASP A N 1
ATOM 714 C CA . ASP A 1 93 ? -12.808 5.470 19.258 1.00 82.00 93 ASP A CA 1
ATOM 715 C C . ASP A 1 93 ? -13.858 4.425 18.875 1.00 82.00 93 ASP A C 1
ATOM 717 O O . ASP A 1 93 ? -14.279 3.643 19.730 1.00 82.00 93 ASP A O 1
ATOM 721 N N . ASP A 1 94 ? -14.252 4.364 17.602 1.00 82.25 94 ASP A N 1
ATOM 722 C CA . ASP A 1 94 ? -15.204 3.362 17.120 1.00 82.25 94 ASP A CA 1
ATOM 723 C C . ASP A 1 94 ? -14.611 1.942 17.134 1.00 82.25 94 ASP A C 1
ATOM 725 O O . ASP A 1 94 ? -15.207 1.016 17.696 1.00 82.25 94 ASP A O 1
ATOM 729 N N . LEU A 1 95 ? -13.375 1.786 16.645 1.00 77.56 95 LEU A N 1
ATOM 730 C CA . LEU A 1 95 ? -12.633 0.521 16.700 1.00 77.56 95 LEU A CA 1
ATOM 731 C C . LEU A 1 95 ? -12.443 0.024 18.139 1.00 77.56 95 LEU A C 1
ATOM 733 O O . LEU A 1 95 ? -12.598 -1.171 18.415 1.00 77.56 95 LEU A O 1
ATOM 737 N N . ASN A 1 96 ? -12.144 0.931 19.071 1.00 79.25 96 ASN A N 1
ATOM 738 C CA . ASN A 1 96 ? -12.008 0.602 20.487 1.00 79.25 96 ASN A CA 1
ATOM 739 C C . ASN A 1 96 ? -13.347 0.193 21.109 1.00 79.25 96 ASN A C 1
ATOM 741 O O . ASN A 1 96 ? -13.385 -0.776 21.866 1.00 79.25 96 ASN A O 1
ATOM 745 N N . LYS A 1 97 ? -14.450 0.875 20.776 1.00 81.31 97 LYS A N 1
ATOM 746 C CA . LYS A 1 97 ? -15.792 0.532 21.279 1.00 81.31 97 LYS A CA 1
ATOM 747 C C . LYS A 1 97 ? -16.277 -0.827 20.779 1.00 81.31 97 LYS A C 1
ATOM 749 O O . LYS A 1 97 ? -16.850 -1.579 21.562 1.00 81.31 97 LYS A O 1
ATOM 754 N N . LYS A 1 98 ? -16.057 -1.147 19.500 1.00 76.06 98 LYS A N 1
ATOM 755 C CA . LYS A 1 98 ? -16.566 -2.383 18.881 1.00 76.06 98 LYS A CA 1
ATOM 756 C C . LYS A 1 98 ? -15.703 -3.608 19.154 1.00 76.06 98 LYS A C 1
ATOM 758 O O . LYS A 1 98 ? -16.240 -4.697 19.333 1.00 76.06 98 LYS A O 1
ATOM 763 N N . PHE A 1 99 ? -14.382 -3.443 19.194 1.00 75.50 99 PHE A N 1
ATOM 764 C CA . PHE A 1 99 ? -13.452 -4.577 19.213 1.00 75.50 99 PHE A CA 1
ATOM 765 C C . PHE A 1 99 ? -12.471 -4.562 20.395 1.00 75.50 99 PHE A C 1
ATOM 767 O O . PHE A 1 99 ? -11.711 -5.518 20.573 1.00 75.50 99 PHE A O 1
ATOM 774 N N . GLY A 1 100 ? -12.480 -3.512 21.227 1.00 71.25 100 GLY A N 1
ATOM 775 C CA . GLY A 1 100 ? -11.662 -3.432 22.443 1.00 71.25 100 GLY A CA 1
ATOM 776 C C . GLY A 1 100 ? -10.156 -3.507 22.181 1.00 71.25 100 GLY A C 1
ATOM 777 O O . GLY A 1 100 ? -9.434 -4.128 22.965 1.00 71.25 100 GLY A O 1
ATOM 778 N N . GLY A 1 101 ? -9.699 -2.956 21.053 1.00 67.25 101 GLY A N 1
ATOM 779 C CA . GLY A 1 101 ? -8.305 -3.020 20.622 1.00 67.25 101 GLY A CA 1
ATOM 780 C C . GLY A 1 101 ? -7.374 -2.058 21.362 1.00 67.25 101 GLY A C 1
ATOM 781 O O . GLY A 1 101 ? -7.792 -1.071 21.957 1.00 67.25 101 GLY A O 1
ATOM 782 N N . THR A 1 102 ? -6.078 -2.349 21.312 1.00 66.25 102 THR A N 1
ATOM 783 C CA . THR A 1 102 ? -5.012 -1.409 21.676 1.00 66.25 102 THR A CA 1
ATOM 784 C C . THR A 1 102 ? -4.169 -1.146 20.435 1.00 66.25 102 THR A C 1
ATOM 786 O O . THR A 1 102 ? -3.619 -2.084 19.852 1.00 66.25 102 THR A O 1
ATOM 789 N N . VAL A 1 103 ? -4.077 0.118 20.010 1.00 66.38 103 VAL A N 1
ATOM 790 C CA . VAL A 1 103 ? -3.237 0.524 18.872 1.00 66.38 103 VAL A CA 1
ATOM 791 C C . VAL A 1 103 ? -1.773 0.442 19.312 1.00 66.38 103 VAL A C 1
ATOM 793 O O . VAL A 1 103 ? -1.314 1.249 20.115 1.00 66.38 103 VAL A O 1
ATOM 796 N N . ALA A 1 104 ? -1.053 -0.568 18.826 1.00 60.16 104 ALA A N 1
ATOM 797 C CA . ALA A 1 104 ? 0.277 -0.946 19.297 1.00 60.16 104 ALA A CA 1
ATOM 798 C C . ALA A 1 104 ? 1.413 -0.103 18.692 1.00 60.16 104 ALA A C 1
ATOM 800 O O . ALA A 1 104 ? 2.527 -0.124 19.204 1.00 60.16 104 ALA A O 1
ATOM 801 N N . SER A 1 105 ? 1.177 0.622 17.598 1.00 60.19 105 SER A N 1
ATOM 802 C CA . SER A 1 105 ? 2.103 1.629 17.050 1.00 60.19 105 SER A CA 1
ATOM 803 C C . SER A 1 105 ? 1.522 2.244 15.778 1.00 60.19 105 SER A C 1
ATOM 805 O O . SER A 1 105 ? 0.877 1.555 14.984 1.00 60.19 105 SER A O 1
ATOM 807 N N . ARG A 1 106 ? 1.756 3.548 15.589 1.00 66.62 106 ARG A N 1
ATOM 808 C CA . ARG A 1 106 ? 1.498 4.271 14.338 1.00 66.62 106 ARG A CA 1
ATOM 809 C C . ARG A 1 106 ? 2.824 4.390 13.591 1.00 66.62 106 ARG A C 1
ATOM 811 O O . ARG A 1 106 ? 3.698 5.139 14.019 1.00 66.62 106 ARG A O 1
ATOM 818 N N . ALA A 1 107 ? 2.979 3.656 12.498 1.00 61.50 107 ALA A N 1
ATOM 819 C CA . ALA A 1 107 ? 4.051 3.897 11.545 1.00 61.50 107 ALA A CA 1
ATOM 820 C C . ALA A 1 107 ? 3.539 4.945 10.547 1.00 61.50 107 ALA A C 1
ATOM 822 O O . ALA A 1 107 ? 2.809 4.632 9.611 1.00 61.50 107 ALA A O 1
ATOM 823 N N . SER A 1 108 ? 3.849 6.212 10.822 1.00 58.88 108 SER A N 1
ATOM 824 C CA . SER A 1 108 ? 3.573 7.327 9.913 1.00 58.88 108 SER A CA 1
ATOM 825 C C . SER A 1 108 ? 4.721 7.396 8.911 1.00 58.88 108 SER A C 1
ATOM 827 O O . SER A 1 108 ? 5.856 7.639 9.321 1.00 58.88 108 SER A O 1
ATOM 829 N N . GLY A 1 109 ? 4.448 7.194 7.617 1.00 54.56 109 GLY A N 1
ATOM 830 C CA . GLY A 1 109 ? 5.439 7.226 6.523 1.00 54.56 109 GLY A CA 1
ATOM 831 C C . GLY A 1 109 ? 6.071 8.603 6.259 1.00 54.56 109 GLY A C 1
ATOM 832 O O . GLY A 1 109 ? 6.629 8.857 5.197 1.00 54.56 109 GLY A O 1
ATOM 833 N N . SER A 1 110 ? 5.973 9.523 7.212 1.00 47.84 110 SER A N 1
ATOM 834 C CA . SER A 1 110 ? 6.698 10.784 7.241 1.00 47.84 110 SER A CA 1
ATOM 835 C C . SER A 1 110 ? 8.140 10.510 7.662 1.00 47.84 110 SER A C 1
ATOM 837 O O . SER A 1 110 ? 8.376 10.114 8.805 1.00 47.84 110 SER A O 1
ATOM 839 N N . ILE A 1 111 ? 9.104 10.749 6.765 1.00 44.69 111 ILE A N 1
ATOM 840 C CA . ILE A 1 111 ? 10.534 10.868 7.092 1.00 44.69 111 ILE A CA 1
ATOM 841 C C . ILE A 1 111 ? 10.705 12.087 8.013 1.00 44.69 111 ILE A C 1
ATOM 843 O O . ILE A 1 111 ? 11.172 13.145 7.614 1.00 44.69 111 ILE A O 1
ATOM 847 N N . THR A 1 112 ? 10.293 11.955 9.266 1.00 46.19 112 THR A N 1
ATOM 848 C CA . THR A 1 112 ? 10.580 12.905 10.329 1.00 46.19 112 THR A CA 1
ATOM 849 C C . THR A 1 112 ? 10.960 12.066 11.531 1.00 46.19 112 THR A C 1
ATOM 851 O O . THR A 1 112 ? 10.119 11.483 12.214 1.00 46.19 112 THR A O 1
ATOM 854 N N . ASN A 1 113 ? 12.273 11.954 11.715 1.00 54.06 113 ASN A N 1
ATOM 855 C CA . ASN A 1 113 ? 12.953 11.371 12.861 1.00 54.06 113 ASN A CA 1
ATOM 856 C C . ASN A 1 113 ? 12.213 11.692 14.174 1.00 54.06 113 ASN A C 1
ATOM 858 O O . ASN A 1 113 ? 12.360 12.776 14.731 1.00 54.06 113 ASN A O 1
ATOM 862 N N . SER A 1 114 ? 11.415 10.744 14.661 1.00 49.12 114 SER A N 1
ATOM 863 C CA . SER A 1 114 ? 10.725 10.800 15.951 1.00 49.12 114 SER A CA 1
ATOM 864 C C . SER A 1 114 ? 11.312 9.716 16.847 1.00 49.12 114 SER A C 1
ATOM 866 O O . SER A 1 114 ? 10.690 8.720 17.208 1.00 49.12 114 SER A O 1
ATOM 868 N N . ARG A 1 115 ? 12.587 9.917 17.187 1.00 51.62 115 ARG A N 1
ATOM 869 C CA . ARG A 1 115 ? 13.246 9.236 18.296 1.00 51.62 115 ARG A CA 1
ATOM 870 C C . ARG A 1 115 ? 12.417 9.480 19.567 1.00 51.62 115 ARG A C 1
ATOM 872 O O . ARG A 1 115 ? 12.391 10.595 20.070 1.00 51.62 115 ARG A O 1
ATOM 879 N N . SER A 1 116 ? 11.743 8.425 20.032 1.00 50.31 116 SER A N 1
ATOM 880 C CA .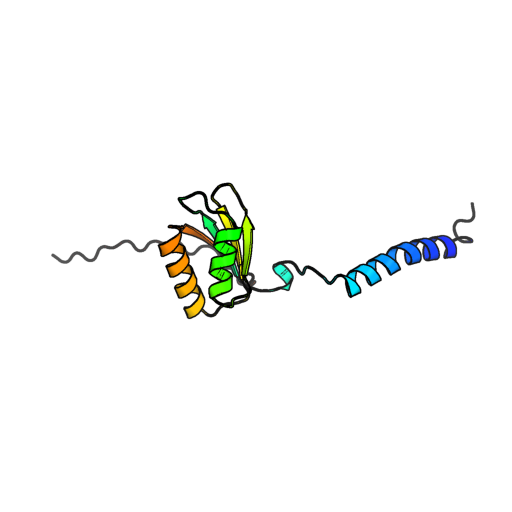 SER A 1 116 ? 11.280 8.187 21.408 1.00 50.31 116 SER A CA 1
ATOM 881 C C . SER A 1 116 ? 10.692 9.395 22.154 1.00 50.31 116 SER A C 1
ATOM 883 O O . SER A 1 116 ? 11.426 10.131 22.810 1.00 50.31 116 SER A O 1
ATOM 885 N N . VAL A 1 117 ? 9.364 9.532 22.164 1.00 49.50 117 VAL A N 1
ATOM 886 C CA . VAL A 1 117 ? 8.673 10.261 23.240 1.00 49.50 117 VAL A CA 1
ATOM 887 C C . VAL A 1 117 ? 8.475 9.273 24.396 1.00 49.50 117 VAL A C 1
ATOM 889 O O . VAL A 1 117 ? 7.693 8.334 24.238 1.00 49.50 117 VAL A O 1
ATOM 892 N N . PRO A 1 118 ? 9.162 9.415 25.545 1.00 42.06 118 PRO A N 1
ATOM 893 C CA . PRO A 1 118 ? 8.833 8.644 26.732 1.00 42.06 118 PRO A CA 1
ATOM 894 C C . PRO A 1 118 ? 7.554 9.234 27.330 1.00 42.06 118 PRO A C 1
ATOM 896 O O . PRO A 1 118 ? 7.496 10.410 27.686 1.00 42.06 118 PRO A O 1
ATOM 899 N N . SER A 1 119 ? 6.512 8.419 27.442 1.00 51.69 119 SER A N 1
ATOM 900 C CA . SER A 1 119 ? 5.314 8.751 28.203 1.00 51.69 119 SER A CA 1
ATOM 901 C C . SER A 1 119 ? 5.611 8.630 29.702 1.00 51.69 119 SER A C 1
ATOM 903 O O . SER A 1 119 ? 5.522 7.541 30.266 1.00 51.69 119 SER A O 1
ATOM 905 N N . SER A 1 120 ? 5.954 9.738 30.357 1.00 47.56 120 SER A N 1
ATOM 906 C CA . SER A 1 120 ? 5.980 9.831 31.821 1.00 47.56 120 SER A CA 1
ATOM 907 C C . SER A 1 120 ? 5.233 11.081 32.286 1.00 47.56 120 SER A C 1
ATOM 909 O O . SER A 1 120 ? 5.836 12.095 32.626 1.00 47.56 120 SER A O 1
ATOM 911 N N . HIS A 1 121 ? 3.902 11.008 32.293 1.00 42.50 121 HIS A N 1
ATOM 912 C CA . HIS A 1 121 ? 3.076 11.890 33.115 1.00 42.50 121 HIS A CA 1
ATOM 913 C C . HIS A 1 121 ? 2.892 11.201 34.475 1.00 42.50 121 HIS A C 1
ATOM 915 O O . HIS A 1 121 ? 1.954 10.433 34.675 1.00 42.50 121 HIS A O 1
ATOM 921 N N . SER A 1 122 ? 3.831 11.432 35.396 1.00 47.66 122 SER A N 1
ATOM 922 C CA . SER A 1 122 ? 3.611 11.151 36.816 1.00 47.66 122 SER A CA 1
ATOM 923 C C . SER A 1 122 ? 2.858 12.326 37.425 1.00 47.66 122 SER A C 1
ATOM 925 O O . SER A 1 122 ? 3.385 13.428 37.553 1.00 47.66 122 SER A O 1
ATOM 927 N N . TYR A 1 123 ? 1.610 12.064 37.793 1.00 49.47 123 TYR A N 1
ATOM 928 C CA . TYR A 1 123 ? 0.845 12.826 38.769 1.00 49.47 123 TYR A CA 1
ATOM 929 C C . TYR A 1 123 ? 1.649 12.974 40.062 1.00 49.47 123 TYR A C 1
ATOM 931 O O . TYR A 1 123 ? 2.094 11.954 40.568 1.00 49.47 123 TYR A O 1
ATOM 939 N N . MET A 1 124 ? 1.778 14.189 40.602 1.00 45.69 124 MET A N 1
ATOM 940 C CA . MET A 1 124 ? 1.688 14.499 42.041 1.00 45.69 124 MET A CA 1
ATOM 941 C C . MET A 1 124 ? 1.602 16.027 42.215 1.00 45.69 124 MET A C 1
ATOM 943 O O . MET A 1 124 ? 2.582 16.704 42.507 1.00 45.69 124 MET A O 1
ATOM 947 N N . MET A 1 125 ? 0.399 16.578 42.039 1.00 48.97 125 MET A N 1
ATOM 948 C CA . MET A 1 125 ? -0.045 17.693 42.876 1.00 48.97 125 MET A CA 1
ATOM 949 C C . MET A 1 125 ? -0.647 17.049 44.121 1.00 48.97 125 MET A C 1
ATOM 951 O O . MET A 1 125 ? -1.667 16.374 44.028 1.00 48.97 125 MET A O 1
ATOM 955 N N . SER A 1 126 ? -0.010 17.228 45.271 1.00 52.25 126 SER A N 1
ATOM 956 C CA . SER A 1 126 ? -0.685 17.088 46.556 1.00 52.25 126 SER A CA 1
ATOM 957 C C . SER A 1 126 ? -0.199 18.212 47.446 1.00 52.25 126 SER A C 1
ATOM 959 O O . SER A 1 126 ? 0.862 18.143 48.056 1.00 52.25 126 SER A O 1
ATOM 961 N N . SER A 1 127 ? -0.990 19.277 47.443 1.00 49.44 127 SER A N 1
ATOM 962 C CA . SER A 1 127 ? -1.034 20.260 48.507 1.00 49.44 127 SER A CA 1
ATOM 963 C C . SER A 1 127 ? -1.457 19.569 49.803 1.00 49.44 127 SER A C 1
ATOM 965 O O . SER A 1 127 ? -2.493 18.909 49.824 1.00 49.44 127 SER A O 1
ATOM 967 N N . CYS A 1 128 ? -0.656 19.740 50.847 1.00 51.88 128 CYS A N 1
ATOM 968 C CA . CYS A 1 128 ? -1.071 19.961 52.229 1.00 51.88 128 CYS A CA 1
ATOM 969 C C . CYS A 1 128 ? 0.079 20.684 52.929 1.00 51.88 128 CYS A C 1
ATOM 971 O O . CYS A 1 128 ? 1.238 20.256 52.726 1.00 51.88 128 CYS A O 1
#